Protein AF-A0AAW3KGY5-F1 (afdb_monomer_lite)

Radius of gyration: 41.29 Å; chains: 1; bounding box: 90×66×119 Å

Secondary structure (DSSP, 8-state):
-------------------SHHHHHHHHHHHHHHHHHHHHHHHHHHHHHHHHHHHHHHHHHHHHHHHHHHHHHHHHHHHTT--HHHHHHHHHT--TT---TTT----TT--HHHHHHHHHHHHHTT-HHHHHHHHHHHHHHHHHHHHHTS-S---

Structure (mmCIF, N/CA/C/O backbone):
data_AF-A0AAW3KGY5-F1
#
_entry.id   AF-A0AAW3KGY5-F1
#
loop_
_atom_site.group_PDB
_atom_site.id
_atom_site.type_symbol
_atom_site.label_atom_id
_atom_site.label_alt_id
_atom_site.label_comp_id
_atom_site.label_asym_id
_atom_site.label_entity_id
_atom_site.label_seq_id
_atom_site.pdbx_PDB_ins_code
_atom_site.Cartn_x
_atom_site.Cartn_y
_atom_site.Cartn_z
_atom_site.occupancy
_atom_site.B_iso_or_equiv
_atom_site.auth_seq_id
_atom_site.auth_comp_id
_atom_site.auth_asym_id
_atom_site.auth_atom_id
_atom_site.pdbx_PDB_model_num
ATOM 1 N N . MET A 1 1 ? 67.109 -27.493 -102.873 1.00 41.25 1 MET A N 1
ATOM 2 C CA . MET A 1 1 ? 68.198 -26.907 -102.058 1.00 41.25 1 MET A CA 1
ATOM 3 C C . MET A 1 1 ? 68.667 -25.597 -102.678 1.00 41.25 1 MET A C 1
ATOM 5 O O . MET A 1 1 ? 69.253 -25.666 -103.751 1.00 41.25 1 MET A O 1
ATOM 9 N N . LYS A 1 2 ? 68.416 -24.445 -102.028 1.00 34.50 2 LYS A N 1
ATOM 10 C CA . LYS A 1 2 ? 69.319 -23.273 -101.943 1.00 34.50 2 LYS A CA 1
ATOM 11 C C . LYS A 1 2 ? 68.629 -22.061 -101.280 1.00 34.50 2 LYS A C 1
ATOM 13 O O . LYS A 1 2 ? 67.671 -21.534 -101.822 1.00 34.50 2 LYS A O 1
ATOM 18 N N . LYS A 1 3 ? 69.279 -21.613 -100.197 1.00 40.84 3 LYS A N 1
ATOM 19 C CA . LYS A 1 3 ? 69.499 -20.232 -99.719 1.00 40.84 3 LYS A CA 1
ATOM 20 C C . LYS A 1 3 ? 68.434 -19.536 -98.845 1.00 40.84 3 LYS A C 1
ATOM 22 O O . LYS A 1 3 ? 67.359 -19.156 -99.281 1.00 40.84 3 LYS A O 1
ATOM 27 N N . LEU A 1 4 ? 68.882 -19.349 -97.6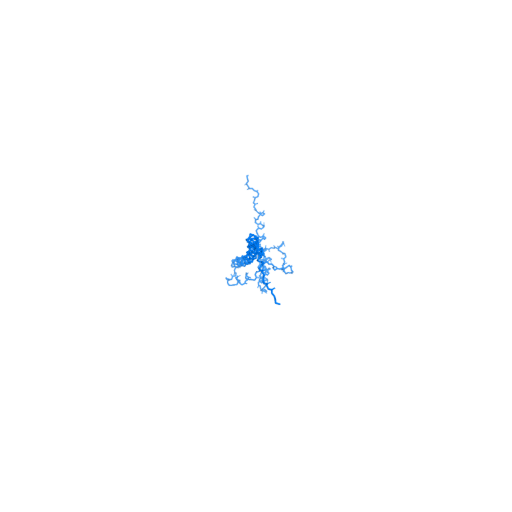00 1.00 48.81 4 LEU A N 1
ATOM 28 C CA . LEU A 1 4 ? 68.452 -18.454 -96.525 1.00 48.81 4 LEU A CA 1
ATOM 29 C C . LEU A 1 4 ? 68.388 -16.978 -96.953 1.00 48.81 4 LEU A C 1
ATOM 31 O O . LEU A 1 4 ? 69.266 -16.551 -97.701 1.00 48.81 4 LEU A O 1
ATOM 35 N N . ALA A 1 5 ? 67.491 -16.197 -96.338 1.00 48.81 5 ALA A N 1
ATOM 36 C CA . ALA A 1 5 ? 67.845 -14.916 -95.707 1.00 48.81 5 ALA A CA 1
ATOM 37 C C . ALA A 1 5 ? 66.707 -14.350 -94.826 1.00 48.81 5 ALA A C 1
ATOM 39 O O . ALA A 1 5 ? 65.573 -14.192 -95.262 1.00 48.81 5 ALA A O 1
ATOM 40 N N . PHE A 1 6 ? 67.095 -14.066 -93.582 1.00 46.97 6 PHE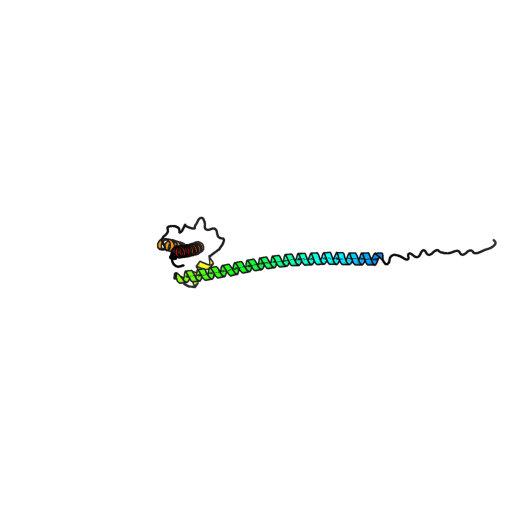 A N 1
ATOM 41 C CA . PHE A 1 6 ? 66.571 -13.146 -92.567 1.00 46.97 6 PHE A CA 1
ATOM 42 C C . PHE A 1 6 ? 65.543 -12.071 -92.967 1.00 46.97 6 PHE A C 1
ATOM 44 O O . PHE A 1 6 ? 65.792 -11.281 -93.871 1.00 46.97 6 PHE A O 1
ATOM 51 N N . ALA A 1 7 ? 64.530 -11.893 -92.108 1.00 48.62 7 ALA A N 1
ATOM 52 C CA . ALA A 1 7 ? 64.037 -10.568 -91.720 1.00 48.62 7 ALA A CA 1
ATOM 53 C C . ALA A 1 7 ? 63.394 -10.617 -90.318 1.00 48.62 7 ALA A C 1
ATOM 55 O O . ALA A 1 7 ? 62.295 -11.135 -90.133 1.00 48.62 7 ALA A O 1
ATOM 56 N N . CYS A 1 8 ? 64.109 -10.081 -89.325 1.00 42.22 8 CYS A N 1
ATOM 57 C CA . CYS A 1 8 ? 63.558 -9.659 -88.039 1.00 42.22 8 CYS A CA 1
ATOM 58 C C . CYS A 1 8 ? 62.599 -8.487 -88.258 1.00 42.22 8 CYS A C 1
ATOM 60 O O . CYS A 1 8 ? 63.009 -7.514 -88.886 1.00 42.22 8 CYS A O 1
ATOM 62 N N . LEU A 1 9 ? 61.401 -8.513 -87.665 1.00 47.97 9 LEU A N 1
ATOM 63 C CA . LEU A 1 9 ? 60.655 -7.289 -87.361 1.00 47.97 9 LEU A CA 1
ATOM 64 C C . LEU A 1 9 ? 59.628 -7.510 -86.237 1.00 47.97 9 LEU A C 1
ATOM 66 O O . LEU A 1 9 ? 58.548 -8.049 -86.434 1.00 47.97 9 LEU A O 1
ATOM 70 N N . LEU A 1 10 ? 60.058 -7.067 -85.052 1.00 44.09 10 LEU A N 1
ATOM 71 C CA . LEU A 1 10 ? 59.309 -6.373 -84.000 1.00 44.09 10 LEU A CA 1
ATOM 72 C C . LEU A 1 10 ? 58.023 -7.023 -83.465 1.00 44.09 10 LEU A C 1
ATOM 74 O O . LEU A 1 10 ? 56.913 -6.793 -83.934 1.00 44.09 10 LEU A O 1
ATOM 78 N N . ILE A 1 11 ? 58.198 -7.711 -82.335 1.00 46.78 11 ILE A N 1
ATOM 79 C CA . ILE A 1 11 ? 57.153 -7.948 -81.342 1.00 46.78 11 ILE A CA 1
ATOM 80 C C . ILE A 1 11 ? 56.761 -6.580 -80.766 1.00 46.78 11 ILE A C 1
ATOM 82 O O . ILE A 1 11 ? 57.502 -6.000 -79.971 1.00 46.78 11 ILE A O 1
ATOM 86 N N . ALA A 1 12 ? 55.604 -6.051 -81.157 1.00 48.94 12 ALA A N 1
ATOM 87 C CA . ALA A 1 12 ? 54.973 -4.968 -80.418 1.00 48.94 12 ALA A CA 1
ATOM 88 C C . ALA A 1 12 ? 54.442 -5.546 -79.098 1.00 48.94 12 ALA A C 1
ATOM 90 O O . ALA A 1 12 ? 53.323 -6.055 -79.030 1.00 48.94 12 ALA A O 1
ATOM 91 N N . LEU A 1 13 ? 55.262 -5.500 -78.042 1.00 44.03 13 LEU A N 1
ATOM 92 C CA . LEU A 1 13 ? 54.753 -5.585 -76.677 1.00 44.03 13 LEU A CA 1
ATOM 93 C C . LEU A 1 13 ? 53.887 -4.342 -76.444 1.00 44.03 13 LEU A C 1
ATOM 95 O O . LEU A 1 13 ? 54.386 -3.278 -76.083 1.00 44.03 13 LEU A O 1
ATOM 99 N N . ALA A 1 14 ? 52.581 -4.474 -76.663 1.00 45.91 14 ALA A N 1
ATOM 100 C CA . ALA A 1 14 ? 51.610 -3.560 -76.091 1.00 45.91 14 ALA A CA 1
ATOM 101 C C . ALA A 1 14 ? 51.652 -3.756 -74.571 1.00 45.91 14 ALA A C 1
ATOM 103 O O . ALA A 1 14 ? 51.048 -4.677 -74.026 1.00 45.91 14 ALA A O 1
ATOM 104 N N . ALA A 1 15 ? 52.446 -2.931 -73.893 1.00 49.44 15 ALA A N 1
ATOM 105 C CA . ALA A 1 15 ? 52.420 -2.823 -72.448 1.00 49.44 15 ALA A CA 1
ATOM 106 C C . ALA A 1 15 ? 51.058 -2.240 -72.032 1.00 49.44 15 ALA A C 1
ATOM 108 O O . ALA A 1 15 ? 50.749 -1.116 -72.435 1.00 49.44 15 ALA A O 1
ATOM 109 N N . PRO A 1 16 ? 50.240 -2.928 -71.216 1.00 47.59 16 PRO A N 1
ATOM 110 C CA . PRO A 1 16 ? 49.143 -2.268 -70.535 1.00 47.59 16 PRO A CA 1
ATOM 111 C C . PRO A 1 16 ? 49.737 -1.453 -69.380 1.00 47.59 16 PRO A C 1
ATOM 113 O O . PRO A 1 16 ? 49.781 -1.891 -68.233 1.00 47.59 16 PRO A O 1
ATOM 116 N N . VAL A 1 17 ? 50.237 -0.255 -69.677 1.00 56.72 17 VAL A N 1
ATOM 117 C CA . VAL A 1 17 ? 50.427 0.780 -68.657 1.00 56.72 17 VAL A CA 1
ATOM 118 C C . VAL A 1 17 ? 49.103 1.517 -68.554 1.00 56.72 17 VAL A C 1
ATOM 120 O O . VAL A 1 17 ? 48.856 2.376 -69.387 1.00 56.72 17 VAL A O 1
ATOM 123 N N . LEU A 1 18 ? 48.252 1.129 -67.594 1.00 53.16 18 LEU A N 1
ATOM 124 C CA . LEU A 1 18 ? 47.218 1.952 -66.928 1.00 53.16 18 LEU A CA 1
ATOM 125 C C . LEU A 1 18 ? 46.166 1.052 -66.255 1.00 53.16 18 LEU A C 1
ATOM 127 O O . LEU A 1 18 ? 45.097 0.888 -66.809 1.00 53.16 18 LEU A O 1
ATOM 131 N N . HIS A 1 19 ? 46.421 0.491 -65.064 1.00 50.12 19 HIS A N 1
ATOM 132 C CA . HIS A 1 19 ? 45.345 -0.010 -64.166 1.00 50.12 19 HIS A CA 1
ATOM 133 C C . HIS A 1 19 ? 45.663 0.147 -62.658 1.00 50.12 19 HIS A C 1
ATOM 135 O O . HIS A 1 19 ? 45.026 -0.472 -61.803 1.00 50.12 19 HIS A O 1
ATOM 141 N N . ALA A 1 20 ? 46.637 0.989 -62.291 1.00 48.84 20 ALA A N 1
ATOM 142 C CA . ALA A 1 20 ? 47.010 1.200 -60.885 1.00 48.84 20 ALA A CA 1
ATOM 143 C C . ALA A 1 20 ? 46.233 2.337 -60.183 1.00 48.84 20 ALA A C 1
ATOM 145 O O . ALA A 1 20 ? 46.225 2.392 -58.957 1.00 48.84 20 ALA A O 1
ATOM 146 N N . GLN A 1 21 ? 45.569 3.237 -60.921 1.00 50.06 21 GLN A N 1
ATOM 147 C CA . GLN A 1 21 ? 44.808 4.347 -60.322 1.00 50.06 21 GLN A CA 1
ATOM 148 C C . GLN A 1 21 ? 43.351 3.969 -59.989 1.00 50.06 21 GLN A C 1
ATOM 150 O O . GLN A 1 21 ? 42.891 4.278 -58.891 1.00 50.06 21 GLN A O 1
ATOM 155 N N . ASP A 1 22 ? 42.673 3.182 -60.834 1.00 49.47 22 ASP A N 1
ATOM 156 C CA . ASP A 1 22 ? 41.276 2.764 -60.593 1.00 49.47 22 ASP A CA 1
ATOM 157 C C . ASP A 1 22 ? 41.110 1.806 -59.403 1.00 49.47 22 ASP A C 1
ATOM 159 O O . ASP A 1 22 ? 40.059 1.745 -58.759 1.00 49.47 22 ASP A O 1
ATOM 163 N N . SER A 1 23 ? 42.146 1.023 -59.100 1.00 51.44 23 SER A N 1
ATOM 164 C CA . SER A 1 23 ? 42.136 0.051 -58.005 1.00 51.44 23 SER A CA 1
ATOM 165 C C . SER A 1 23 ? 42.282 0.722 -56.634 1.00 51.44 23 SER A C 1
ATOM 167 O O . SER A 1 23 ? 41.679 0.252 -55.668 1.00 51.44 23 SER A O 1
ATOM 169 N N . SER A 1 24 ? 42.998 1.850 -56.550 1.00 53.56 24 SER A N 1
ATOM 170 C CA . SER A 1 24 ? 43.130 2.642 -55.320 1.00 53.56 24 SER A CA 1
ATOM 171 C C . SER A 1 24 ? 41.825 3.362 -54.963 1.00 53.56 24 SER A C 1
ATOM 173 O O . SER A 1 24 ? 41.350 3.235 -53.835 1.00 53.56 24 SER A O 1
ATOM 175 N N . GLU A 1 25 ? 41.170 4.026 -55.922 1.00 54.59 25 GLU A N 1
ATOM 176 C CA . GLU A 1 25 ? 39.881 4.698 -55.688 1.00 54.59 25 GLU A CA 1
ATOM 177 C C . GLU A 1 25 ? 38.751 3.716 -55.356 1.00 54.59 25 GLU A C 1
ATOM 179 O O . GLU A 1 25 ? 37.987 3.956 -54.415 1.00 54.59 25 GLU A O 1
ATOM 184 N N . LYS A 1 26 ? 38.671 2.567 -56.047 1.00 56.97 26 LYS A N 1
ATOM 185 C CA . LYS A 1 26 ? 37.721 1.491 -55.702 1.00 56.97 26 LYS A CA 1
ATOM 186 C C . LYS A 1 26 ? 38.000 0.874 -54.329 1.00 56.97 26 LYS A C 1
ATOM 188 O O . LYS A 1 26 ? 37.064 0.589 -53.584 1.00 56.97 26 LYS A O 1
ATOM 193 N N . ALA A 1 27 ? 39.265 0.689 -53.948 1.00 58.78 27 ALA A N 1
ATOM 194 C CA . ALA A 1 27 ? 39.614 0.192 -52.616 1.00 58.78 27 ALA A CA 1
ATOM 195 C C . ALA A 1 27 ? 39.312 1.223 -51.512 1.00 58.78 27 ALA A C 1
ATOM 197 O O . ALA A 1 27 ? 38.857 0.851 -50.427 1.00 58.78 27 ALA A O 1
ATOM 198 N N . MET A 1 28 ? 39.521 2.515 -51.778 1.00 59.50 28 MET A N 1
ATOM 199 C CA . MET A 1 28 ? 39.271 3.602 -50.827 1.00 59.50 28 MET A CA 1
ATOM 200 C C . MET A 1 28 ? 37.765 3.829 -50.614 1.00 59.50 28 MET A C 1
ATOM 202 O O . 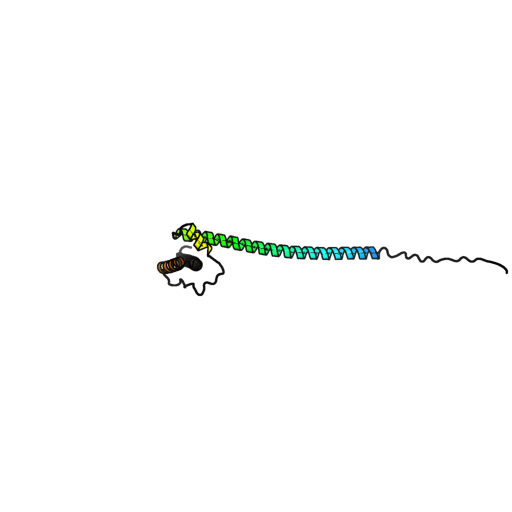MET A 1 28 ? 37.320 3.949 -49.471 1.00 59.50 28 MET A O 1
ATOM 206 N N . THR A 1 29 ? 36.968 3.775 -51.687 1.00 62.12 29 THR A N 1
ATOM 207 C CA . THR A 1 29 ? 35.493 3.784 -51.627 1.00 62.12 29 THR A CA 1
ATOM 208 C C . THR A 1 29 ? 34.922 2.516 -50.987 1.00 62.12 29 THR A C 1
ATOM 210 O O . THR A 1 29 ? 33.998 2.603 -50.184 1.00 62.12 29 THR A O 1
ATOM 213 N N . SER A 1 30 ? 35.496 1.336 -51.236 1.00 64.69 30 SER A N 1
ATOM 214 C CA . SER A 1 30 ? 35.057 0.103 -50.566 1.00 64.69 30 SER A CA 1
ATOM 215 C C . SER A 1 30 ? 35.353 0.121 -49.060 1.00 64.69 30 SER A C 1
ATOM 217 O O . SER A 1 30 ? 34.522 -0.328 -48.270 1.00 64.69 30 SER A O 1
ATOM 219 N N . ARG A 1 31 ? 36.507 0.661 -48.636 1.00 66.81 31 ARG A N 1
ATOM 220 C CA . ARG A 1 31 ? 36.842 0.843 -47.210 1.00 66.81 31 ARG A CA 1
ATOM 221 C C . ARG A 1 31 ? 35.948 1.885 -46.542 1.00 66.81 31 ARG A C 1
ATOM 223 O O . ARG A 1 31 ? 35.529 1.678 -45.404 1.00 66.81 31 ARG A O 1
ATOM 230 N N . SER A 1 32 ? 35.627 2.986 -47.225 1.00 73.19 32 SER A N 1
ATOM 231 C CA . SER A 1 32 ? 34.716 4.000 -46.680 1.00 73.19 32 SER A CA 1
ATOM 232 C C . SER A 1 32 ? 33.297 3.447 -46.521 1.00 73.19 32 SER A C 1
ATOM 234 O O . SER A 1 32 ? 32.707 3.610 -45.456 1.00 73.19 32 SER A O 1
ATOM 236 N N . GLN A 1 33 ? 32.793 2.693 -47.503 1.00 75.38 33 GLN A N 1
ATOM 237 C CA . GLN A 1 33 ? 31.493 2.019 -47.419 1.00 75.38 33 GLN A CA 1
ATOM 238 C C . GLN A 1 33 ? 31.447 0.981 -46.287 1.00 75.38 33 GLN A C 1
ATOM 240 O O . GLN A 1 33 ? 30.483 0.950 -45.522 1.00 75.38 33 GLN A O 1
ATOM 245 N N . GLN A 1 34 ? 32.505 0.183 -46.105 1.00 78.25 34 GLN A N 1
ATOM 246 C CA . GLN A 1 34 ? 32.610 -0.753 -44.977 1.00 78.25 34 GLN A CA 1
ATOM 247 C C . GLN A 1 34 ? 32.627 -0.033 -43.619 1.00 78.25 34 GLN A C 1
ATOM 249 O O . GLN A 1 34 ? 31.936 -0.459 -42.692 1.00 78.25 34 GLN A O 1
ATOM 254 N N . ASN A 1 35 ? 33.362 1.076 -43.497 1.00 82.12 35 ASN A N 1
ATOM 255 C CA . ASN A 1 35 ? 33.402 1.877 -42.270 1.00 82.12 35 ASN A CA 1
ATOM 256 C C . ASN A 1 35 ? 32.044 2.517 -41.950 1.00 82.12 35 ASN A C 1
ATOM 258 O O . ASN A 1 35 ? 31.624 2.511 -40.792 1.00 82.12 35 ASN A O 1
ATOM 262 N N . ILE A 1 36 ? 31.332 3.022 -42.963 1.00 81.62 36 ILE A N 1
ATOM 263 C CA . ILE A 1 36 ? 29.971 3.558 -42.813 1.00 81.62 36 ILE A CA 1
ATOM 264 C C . ILE A 1 36 ? 29.029 2.454 -42.320 1.00 81.62 36 ILE A C 1
ATOM 266 O O . ILE A 1 36 ? 28.334 2.643 -41.322 1.00 81.62 36 ILE A O 1
ATOM 270 N N . GLN A 1 37 ? 29.066 1.272 -42.939 1.00 80.94 37 GLN A N 1
ATOM 271 C CA . GLN A 1 37 ? 28.226 0.140 -42.542 1.00 80.94 37 GLN A CA 1
ATOM 272 C C . GLN A 1 37 ? 28.510 -0.314 -41.099 1.00 80.94 37 GLN A C 1
ATOM 274 O O . GLN A 1 37 ? 27.587 -0.581 -40.326 1.00 80.94 37 GLN A O 1
ATOM 279 N N . GLN A 1 38 ? 29.785 -0.373 -40.702 1.00 85.44 38 GLN A N 1
ATOM 280 C CA . GLN A 1 38 ? 30.171 -0.711 -39.332 1.00 85.44 38 GLN A CA 1
ATOM 281 C C . GLN A 1 38 ? 29.733 0.352 -38.321 1.00 85.44 38 GLN A C 1
ATOM 283 O O . GLN A 1 38 ? 29.250 -0.003 -37.247 1.00 85.44 38 GLN A O 1
ATOM 288 N N . ASN A 1 39 ? 29.868 1.640 -38.647 1.00 85.94 39 ASN A N 1
ATOM 289 C CA . ASN A 1 39 ? 29.416 2.727 -37.779 1.00 85.94 39 ASN A CA 1
ATOM 290 C C . ASN A 1 39 ? 27.896 2.686 -37.579 1.00 85.94 39 ASN A C 1
ATOM 292 O O . ASN A 1 39 ? 27.439 2.783 -36.443 1.00 85.94 39 ASN A O 1
ATOM 296 N N . LEU A 1 40 ? 27.123 2.436 -38.641 1.00 84.12 40 LEU A N 1
ATOM 297 C CA . LEU A 1 40 ? 25.671 2.252 -38.552 1.00 84.12 40 LEU A CA 1
ATOM 298 C C . LEU A 1 40 ? 25.298 1.041 -37.684 1.00 84.12 40 LEU A C 1
ATOM 300 O O . LEU A 1 40 ? 24.368 1.111 -36.881 1.00 84.12 40 LEU A O 1
ATOM 304 N N . ASN A 1 41 ? 26.038 -0.066 -37.790 1.00 83.81 41 ASN A N 1
ATOM 305 C CA . ASN A 1 41 ? 25.838 -1.233 -36.926 1.00 83.81 41 ASN A CA 1
ATOM 306 C C . ASN A 1 41 ? 26.128 -0.920 -35.453 1.00 83.81 41 ASN A C 1
ATOM 308 O O . ASN A 1 41 ? 25.312 -1.257 -34.594 1.00 83.81 41 ASN A O 1
ATOM 312 N N . ARG A 1 42 ? 27.239 -0.232 -35.155 1.00 83.81 42 ARG A N 1
ATOM 313 C CA . ARG A 1 42 ? 27.573 0.192 -33.785 1.00 83.81 42 ARG A CA 1
ATOM 314 C C . ARG A 1 42 ? 26.530 1.154 -33.227 1.00 83.81 42 ARG A C 1
ATOM 316 O O . ARG A 1 42 ? 26.120 0.982 -32.084 1.00 83.81 42 ARG A O 1
ATOM 323 N N . GLN A 1 43 ? 26.062 2.108 -34.029 1.00 82.19 43 GLN A N 1
ATOM 324 C CA . GLN A 1 43 ? 25.033 3.062 -33.623 1.00 82.19 43 GLN A CA 1
ATOM 325 C C . GLN A 1 43 ? 23.720 2.348 -33.288 1.00 82.19 43 GLN A C 1
ATOM 327 O O . GLN A 1 43 ? 23.171 2.560 -32.211 1.00 82.19 43 GLN A O 1
ATOM 332 N N . ARG A 1 44 ? 23.268 1.416 -34.140 1.00 80.62 44 ARG A N 1
ATOM 333 C CA . ARG A 1 44 ? 22.089 0.584 -33.848 1.00 80.62 44 ARG A CA 1
ATOM 334 C C . ARG A 1 44 ? 22.255 -0.198 -32.549 1.00 80.62 44 ARG A C 1
ATOM 336 O O . ARG A 1 44 ? 21.365 -0.179 -31.705 1.00 80.62 44 ARG A O 1
ATOM 343 N N . GLN A 1 45 ? 23.399 -0.850 -32.356 1.00 79.69 45 GLN A N 1
ATOM 344 C CA . GLN A 1 45 ? 23.663 -1.637 -31.153 1.00 79.69 45 GLN A CA 1
ATOM 345 C C . GLN A 1 45 ? 23.727 -0.767 -29.887 1.00 79.69 45 GLN A C 1
ATOM 347 O O . GLN A 1 45 ? 23.219 -1.163 -28.840 1.00 79.69 45 GLN A O 1
ATOM 352 N N . GLN A 1 46 ? 24.286 0.442 -29.978 1.00 79.00 46 GLN A N 1
ATOM 353 C CA . GLN A 1 46 ? 24.276 1.421 -28.891 1.00 79.00 46 GLN A CA 1
ATOM 354 C C . GLN A 1 46 ? 22.852 1.852 -28.530 1.00 79.00 46 GLN A C 1
ATOM 356 O O . GLN A 1 46 ? 22.533 1.872 -27.342 1.00 79.00 46 GLN A O 1
ATOM 361 N N . THR A 1 47 ? 21.997 2.121 -29.522 1.00 74.31 47 THR A N 1
ATOM 362 C CA . THR A 1 47 ? 20.586 2.471 -29.303 1.00 74.31 47 THR A CA 1
ATOM 363 C C . THR A 1 47 ? 19.813 1.334 -28.631 1.00 74.31 47 THR A C 1
ATOM 365 O O . THR A 1 47 ? 19.116 1.565 -27.645 1.00 74.31 47 THR A O 1
ATOM 368 N N . TYR A 1 48 ? 19.973 0.089 -29.088 1.00 74.94 48 TYR A N 1
ATOM 369 C CA . TYR A 1 48 ? 19.346 -1.065 -28.428 1.00 74.94 48 TYR A CA 1
ATOM 370 C C . TYR A 1 48 ? 19.821 -1.223 -26.978 1.00 74.94 48 TYR A C 1
ATOM 372 O O . TYR A 1 48 ? 19.013 -1.404 -26.067 1.00 74.94 48 TYR A O 1
ATOM 380 N N . ASN A 1 49 ? 21.126 -1.081 -26.740 1.00 77.69 49 ASN A N 1
ATOM 381 C CA . ASN A 1 49 ? 21.697 -1.168 -25.398 1.00 77.69 49 ASN A CA 1
ATOM 382 C C . ASN A 1 49 ? 21.262 -0.007 -24.489 1.00 77.69 49 ASN A C 1
ATOM 384 O O . ASN A 1 49 ? 21.196 -0.181 -23.271 1.00 77.69 49 ASN A O 1
ATOM 388 N N . SER A 1 50 ? 21.012 1.190 -25.028 1.00 69.00 50 SER A N 1
ATOM 389 C CA . SER A 1 50 ? 20.494 2.315 -24.242 1.00 69.00 50 SER A CA 1
ATOM 390 C C . SER A 1 50 ? 19.021 2.133 -23.895 1.00 69.00 50 SER A C 1
ATOM 392 O O . SER A 1 50 ? 18.659 2.390 -22.752 1.00 69.00 50 SER A O 1
ATOM 394 N N . LEU A 1 51 ? 18.204 1.628 -24.827 1.00 74.88 51 LEU A N 1
ATOM 395 C CA . LEU A 1 51 ? 16.796 1.307 -24.567 1.00 74.88 51 LEU A CA 1
ATOM 396 C C . LEU A 1 51 ? 16.678 0.223 -23.491 1.00 74.88 51 LEU A C 1
ATOM 398 O O . LEU A 1 51 ? 16.057 0.450 -22.461 1.00 74.88 51 LEU A O 1
ATOM 402 N N . SER A 1 52 ? 17.404 -0.889 -23.647 1.00 75.75 52 SER A N 1
ATOM 403 C CA . SER A 1 52 ? 17.396 -1.983 -22.667 1.00 75.75 52 SER A CA 1
ATOM 404 C C . SER A 1 52 ? 17.876 -1.549 -21.273 1.00 75.75 52 SER A C 1
ATOM 406 O O . SER A 1 52 ? 17.328 -1.979 -20.255 1.00 75.75 52 SER A O 1
ATOM 408 N N . ARG A 1 53 ? 18.887 -0.668 -21.198 1.00 79.75 53 ARG A N 1
ATOM 409 C CA . ARG A 1 53 ? 19.316 -0.073 -19.921 1.00 79.75 53 ARG A CA 1
ATOM 410 C C . ARG A 1 53 ? 18.261 0.866 -19.340 1.00 79.75 53 ARG A C 1
ATOM 412 O O . ARG A 1 53 ? 18.061 0.834 -18.129 1.00 79.75 53 ARG A O 1
ATOM 419 N N . GLY A 1 54 ? 17.594 1.659 -20.177 1.00 75.75 54 GLY A N 1
ATOM 420 C CA . GLY A 1 54 ? 16.474 2.511 -19.781 1.00 75.75 54 GLY A CA 1
ATOM 421 C C . GLY A 1 54 ? 15.336 1.699 -19.167 1.00 75.75 54 GLY A C 1
ATOM 422 O O . GLY A 1 54 ? 14.954 1.961 -18.030 1.00 75.75 54 GLY A O 1
ATOM 423 N N . ASP A 1 55 ? 14.888 0.647 -19.851 1.00 81.25 55 ASP A N 1
ATOM 424 C CA . ASP A 1 55 ? 13.815 -0.239 -19.384 1.00 81.25 55 ASP A CA 1
ATOM 425 C C . ASP A 1 55 ? 14.168 -0.910 -18.051 1.00 81.25 55 ASP A C 1
ATOM 427 O O . ASP A 1 55 ? 13.353 -0.977 -17.127 1.00 81.25 55 ASP A O 1
ATOM 431 N N . ARG A 1 56 ? 15.423 -1.361 -17.911 1.00 79.69 56 ARG A N 1
ATOM 432 C CA . ARG A 1 56 ? 15.928 -1.913 -16.648 1.00 79.69 56 ARG A CA 1
ATOM 433 C C . ARG A 1 56 ? 15.926 -0.872 -15.530 1.00 79.69 56 ARG A C 1
ATOM 435 O O . ARG A 1 56 ? 15.569 -1.193 -14.402 1.00 79.69 56 ARG A O 1
ATOM 442 N N . GLN A 1 57 ? 16.338 0.359 -15.810 1.00 82.00 57 GLN A N 1
ATOM 443 C CA . GLN A 1 57 ? 16.352 1.404 -14.791 1.00 82.00 57 GLN A CA 1
ATOM 444 C C . GLN A 1 57 ? 14.930 1.774 -14.355 1.00 82.00 57 GLN A C 1
ATOM 446 O O . GLN A 1 57 ? 14.686 1.961 -13.165 1.00 82.00 57 GLN A O 1
ATOM 451 N N . VAL A 1 58 ? 13.985 1.834 -15.296 1.00 85.06 58 VAL A N 1
ATOM 452 C CA . VAL A 1 58 ? 12.567 2.087 -15.011 1.00 85.06 58 VAL A CA 1
ATOM 453 C C . VAL A 1 58 ? 11.988 0.990 -14.121 1.00 85.06 58 VAL A C 1
ATOM 455 O O . VAL A 1 58 ? 11.349 1.304 -13.117 1.00 85.06 58 VAL A O 1
ATOM 458 N N . SER A 1 59 ? 12.255 -0.284 -14.421 1.00 78.81 59 SER A N 1
ATOM 459 C CA . SER A 1 59 ? 11.753 -1.393 -13.602 1.00 78.81 59 SER A CA 1
ATOM 460 C C . SER A 1 59 ? 12.357 -1.407 -12.195 1.00 78.81 59 SER A C 1
ATOM 462 O O . SER A 1 59 ? 11.624 -1.572 -11.219 1.00 78.81 59 SER A O 1
ATOM 464 N N . ILE A 1 60 ? 13.661 -1.139 -12.057 1.00 86.38 60 ILE A N 1
ATOM 465 C CA . ILE A 1 60 ? 14.311 -0.983 -10.745 1.00 86.38 60 ILE A CA 1
ATOM 466 C C . ILE A 1 60 ? 13.660 0.159 -9.959 1.00 86.38 60 ILE A C 1
ATOM 468 O O . ILE A 1 60 ? 13.298 -0.021 -8.796 1.00 86.38 60 ILE A O 1
ATOM 472 N N . ASN A 1 61 ? 13.468 1.319 -10.590 1.00 86.75 61 ASN A N 1
ATOM 473 C CA . ASN A 1 61 ? 12.848 2.473 -9.944 1.00 86.75 61 ASN A CA 1
ATOM 474 C C . ASN A 1 61 ? 11.413 2.164 -9.490 1.00 86.75 61 ASN A C 1
ATOM 476 O O . ASN A 1 61 ? 11.026 2.565 -8.393 1.00 86.75 61 ASN A O 1
ATOM 480 N N . ALA A 1 62 ? 10.642 1.421 -10.289 1.00 83.81 62 ALA A N 1
ATOM 481 C CA . ALA A 1 62 ? 9.293 0.997 -9.925 1.00 83.81 62 ALA A CA 1
ATOM 482 C C . ALA A 1 62 ? 9.292 0.115 -8.664 1.00 83.81 62 ALA A C 1
ATOM 484 O O . ALA A 1 62 ? 8.518 0.368 -7.741 1.00 83.81 62 ALA A O 1
ATOM 485 N N . VAL A 1 63 ? 10.205 -0.859 -8.572 1.00 87.00 63 VAL A N 1
ATOM 486 C CA . VAL A 1 63 ? 10.345 -1.722 -7.383 1.00 87.00 63 VAL A CA 1
ATOM 487 C C . VAL A 1 63 ? 10.786 -0.921 -6.157 1.00 87.00 63 VAL A C 1
ATOM 489 O O . VAL A 1 63 ? 10.230 -1.093 -5.073 1.00 87.00 63 VAL A O 1
ATOM 492 N N . VAL A 1 64 ? 11.752 -0.013 -6.314 1.00 91.12 64 VAL A N 1
ATOM 493 C CA . VAL A 1 64 ? 12.211 0.859 -5.221 1.00 91.12 64 VAL A CA 1
ATOM 494 C C . VAL A 1 64 ? 11.068 1.734 -4.706 1.00 91.12 64 VAL A C 1
ATOM 496 O O . VAL A 1 64 ? 10.881 1.852 -3.496 1.00 91.12 64 VAL A O 1
ATOM 499 N N . ASN A 1 65 ? 10.282 2.325 -5.605 1.00 89.81 65 ASN A N 1
ATOM 500 C CA . ASN A 1 65 ? 9.139 3.153 -5.228 1.00 89.81 65 ASN A CA 1
ATOM 501 C C . ASN A 1 65 ? 8.035 2.331 -4.552 1.00 89.81 65 ASN A C 1
ATOM 503 O O . ASN A 1 65 ? 7.468 2.787 -3.560 1.00 89.81 65 ASN A O 1
ATOM 507 N N . LEU A 1 66 ? 7.777 1.108 -5.023 1.00 90.44 66 LEU A N 1
ATOM 508 C CA . LEU A 1 66 ? 6.850 0.187 -4.367 1.00 90.44 66 LEU A CA 1
ATOM 509 C C . LEU A 1 66 ? 7.298 -0.137 -2.938 1.00 90.44 66 LEU A C 1
ATOM 511 O O . LEU A 1 66 ? 6.488 -0.070 -2.019 1.00 90.44 66 LEU A O 1
ATOM 515 N N . ASN A 1 67 ? 8.580 -0.437 -2.731 1.00 92.56 67 ASN A N 1
ATOM 516 C CA . ASN A 1 67 ? 9.098 -0.723 -1.393 1.00 92.56 67 ASN A CA 1
ATOM 517 C C . ASN A 1 67 ? 8.946 0.481 -0.459 1.00 92.56 67 ASN A C 1
ATOM 519 O O . ASN A 1 67 ? 8.436 0.322 0.643 1.00 92.56 67 ASN A O 1
ATOM 523 N N . LYS A 1 68 ? 9.259 1.695 -0.930 1.00 92.56 68 LYS A N 1
ATOM 524 C CA . LYS A 1 68 ? 9.038 2.924 -0.147 1.00 92.56 68 LYS A CA 1
ATOM 525 C C . LYS A 1 68 ? 7.572 3.117 0.245 1.00 92.56 68 LYS A C 1
ATOM 527 O O . LYS A 1 68 ? 7.290 3.522 1.369 1.00 92.56 68 LYS A O 1
ATOM 532 N N . LEU A 1 69 ? 6.638 2.839 -0.668 1.00 91.94 69 LEU A N 1
ATOM 533 C CA . LEU A 1 69 ? 5.203 2.911 -0.374 1.00 91.94 69 LEU A CA 1
ATOM 534 C C . LEU A 1 69 ? 4.804 1.898 0.701 1.00 91.94 69 LEU A C 1
ATOM 536 O O . LEU A 1 69 ? 4.089 2.250 1.636 1.00 91.94 69 LEU A O 1
ATOM 540 N N . ARG A 1 70 ? 5.301 0.663 0.602 1.00 96.12 70 ARG A N 1
ATOM 541 C CA . ARG A 1 70 ? 5.046 -0.387 1.595 1.00 96.12 70 ARG A CA 1
ATOM 542 C C . ARG A 1 70 ? 5.647 -0.053 2.957 1.00 96.12 70 ARG A C 1
ATOM 544 O O . ARG A 1 70 ? 4.997 -0.285 3.969 1.00 96.12 70 ARG A O 1
ATOM 551 N N . ASP A 1 71 ? 6.829 0.553 2.996 1.00 96.56 71 ASP A N 1
ATOM 552 C CA . ASP A 1 71 ? 7.432 1.020 4.246 1.00 96.56 71 ASP A CA 1
ATOM 553 C C . ASP A 1 71 ? 6.558 2.094 4.908 1.00 96.56 71 ASP A C 1
ATOM 555 O O . ASP A 1 71 ? 6.268 2.012 6.101 1.00 96.56 71 ASP A O 1
ATOM 559 N N . LYS A 1 72 ? 6.045 3.054 4.125 1.00 95.31 72 LYS A N 1
ATOM 560 C CA . LYS A 1 72 ? 5.133 4.091 4.634 1.00 95.31 72 LYS A CA 1
ATOM 561 C C . LYS A 1 72 ? 3.782 3.544 5.084 1.00 95.31 72 LYS A C 1
ATOM 563 O O . LYS A 1 72 ? 3.263 3.983 6.108 1.00 95.31 72 LYS A O 1
ATOM 568 N N . LEU A 1 73 ? 3.237 2.557 4.380 1.00 95.94 73 LEU A N 1
ATOM 569 C CA . LEU A 1 73 ? 2.047 1.837 4.833 1.00 95.94 73 LEU A CA 1
ATOM 570 C C . LEU A 1 73 ? 2.313 1.086 6.138 1.00 95.94 73 LEU A C 1
ATOM 572 O O . LEU A 1 73 ? 1.497 1.143 7.051 1.00 95.94 73 LEU A O 1
ATOM 576 N N . ALA A 1 74 ? 3.465 0.429 6.274 1.00 97.75 74 ALA A N 1
ATOM 577 C CA . ALA A 1 74 ? 3.825 -0.263 7.505 1.00 97.75 74 ALA A CA 1
ATOM 578 C C . ALA A 1 74 ? 4.008 0.707 8.686 1.00 97.75 74 ALA A C 1
ATOM 580 O O . ALA A 1 74 ? 3.653 0.367 9.814 1.00 97.75 74 ALA A O 1
ATOM 581 N N . GLU A 1 75 ? 4.544 1.910 8.462 1.00 97.12 75 GLU A N 1
ATOM 582 C CA . GLU A 1 75 ? 4.563 2.979 9.471 1.00 97.12 75 GLU A CA 1
ATOM 583 C C . GLU A 1 75 ? 3.132 3.372 9.876 1.00 97.12 75 GLU A C 1
ATOM 585 O O . GLU A 1 75 ? 2.815 3.380 11.064 1.00 97.12 75 GLU A O 1
ATOM 590 N N . ALA A 1 76 ? 2.242 3.615 8.907 1.00 95.50 76 ALA A N 1
ATOM 591 C CA . ALA A 1 76 ? 0.848 3.979 9.173 1.00 95.50 76 ALA A CA 1
ATOM 592 C C . ALA A 1 76 ? 0.069 2.875 9.911 1.00 95.50 76 ALA A C 1
ATOM 594 O O . ALA A 1 76 ? -0.725 3.148 10.803 1.00 95.50 76 ALA A O 1
ATOM 595 N N . TRP A 1 77 ? 0.312 1.607 9.597 1.00 97.31 77 TRP A N 1
ATOM 596 C CA . TRP A 1 77 ? -0.303 0.500 10.326 1.00 97.31 77 TRP A CA 1
ATOM 597 C C . TRP A 1 77 ? 0.193 0.393 11.768 1.00 97.31 77 TRP A C 1
ATOM 599 O O . TRP A 1 77 ? -0.589 0.074 12.664 1.00 97.31 77 TRP A O 1
ATOM 609 N N . GLN A 1 78 ? 1.471 0.688 12.014 1.00 97.12 78 GLN A N 1
ATOM 610 C CA . GLN A 1 78 ? 2.014 0.724 13.373 1.00 97.12 78 GLN A CA 1
ATOM 611 C C . GLN A 1 78 ? 1.393 1.845 14.207 1.00 97.12 78 GLN A C 1
ATOM 613 O O . GLN A 1 78 ? 1.075 1.614 15.373 1.00 97.12 78 GLN A O 1
ATOM 618 N N . THR A 1 79 ? 1.155 3.028 13.629 1.00 94.12 79 THR A N 1
ATOM 619 C CA . THR A 1 79 ? 0.470 4.115 14.354 1.00 94.12 79 THR A CA 1
ATOM 620 C C . THR A 1 79 ? -0.980 3.768 14.693 1.00 94.12 79 THR A C 1
ATOM 622 O O . THR A 1 79 ? -1.504 4.255 15.691 1.00 94.12 79 THR A O 1
ATOM 625 N N . LEU A 1 80 ? -1.604 2.871 13.923 1.00 90.75 80 LEU A N 1
ATOM 626 C CA . LEU A 1 80 ? -2.926 2.299 14.203 1.00 90.75 80 LEU A CA 1
ATOM 627 C C . LEU A 1 80 ? -2.898 1.109 15.183 1.00 90.75 80 LEU A C 1
ATOM 629 O O . LEU A 1 80 ? -3.939 0.513 15.451 1.00 90.75 80 LEU A O 1
ATOM 633 N N . GLY A 1 81 ? -1.730 0.762 15.734 1.00 94.12 81 GLY A N 1
ATOM 634 C CA . GLY A 1 81 ? -1.586 -0.233 16.800 1.00 94.12 81 GLY A CA 1
ATOM 635 C C . GLY A 1 81 ? -1.222 -1.647 16.343 1.00 94.12 81 GLY A C 1
ATOM 636 O O . GLY A 1 81 ? -1.169 -2.554 17.174 1.00 94.12 81 GLY A O 1
ATOM 637 N N . LEU A 1 82 ? -0.938 -1.873 15.054 1.00 95.88 82 LEU A N 1
ATOM 638 C CA . LEU A 1 82 ? -0.370 -3.152 14.618 1.00 95.88 82 LEU A CA 1
ATOM 639 C C . LEU A 1 82 ? 1.075 -3.293 15.103 1.00 95.88 82 LEU A C 1
ATOM 641 O O . LEU A 1 82 ? 1.857 -2.344 15.094 1.00 95.88 82 LEU A O 1
ATOM 645 N N . SER A 1 83 ? 1.464 -4.517 15.467 1.00 97.56 83 SER A N 1
ATOM 646 C CA . SER A 1 83 ? 2.870 -4.813 15.742 1.00 97.56 83 SER A CA 1
ATOM 647 C C . SER A 1 83 ? 3.724 -4.585 14.484 1.00 97.56 83 SER A C 1
ATOM 649 O O . SER A 1 83 ? 3.218 -4.748 13.368 1.00 97.56 83 SER A O 1
ATOM 651 N N . PRO A 1 84 ? 5.032 -4.290 14.615 1.00 97.25 84 PRO A N 1
ATOM 652 C CA . PRO A 1 84 ? 5.896 -4.052 13.455 1.00 97.25 84 PRO A CA 1
ATOM 653 C C . PRO A 1 84 ? 5.866 -5.190 12.422 1.00 97.25 84 PRO A C 1
ATOM 655 O O . PRO A 1 84 ? 5.884 -4.952 11.215 1.00 97.25 84 PRO A O 1
ATOM 658 N N . GLN A 1 85 ? 5.779 -6.441 12.883 1.00 97.00 85 GLN A N 1
ATOM 659 C CA . GLN A 1 85 ? 5.689 -7.608 12.006 1.00 97.00 85 GLN A CA 1
ATOM 660 C C . GLN A 1 85 ? 4.334 -7.693 11.291 1.00 97.00 85 GLN A C 1
ATOM 662 O O . GLN A 1 85 ? 4.290 -7.956 10.086 1.00 97.00 85 GLN A O 1
ATOM 667 N N . ALA A 1 86 ? 3.232 -7.456 12.006 1.00 96.00 86 ALA A N 1
ATOM 668 C CA . ALA A 1 86 ? 1.900 -7.478 11.414 1.00 96.00 86 ALA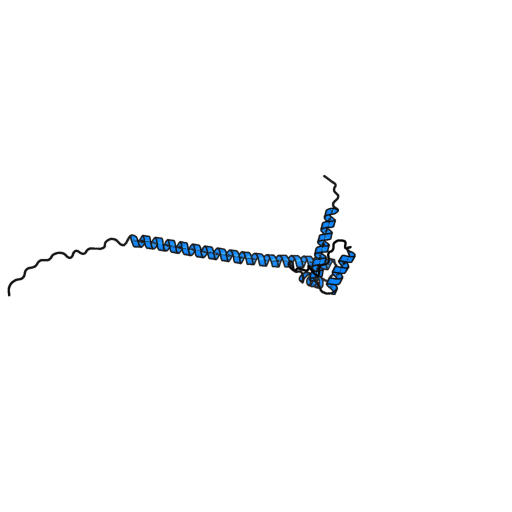 A CA 1
ATOM 669 C C . ALA A 1 86 ? 1.730 -6.338 10.400 1.00 96.00 86 ALA A C 1
ATOM 671 O O . ALA A 1 86 ? 1.280 -6.578 9.286 1.00 96.00 86 ALA A O 1
ATOM 672 N N . ALA A 1 87 ? 2.193 -5.133 10.729 1.00 97.50 87 ALA A N 1
ATOM 673 C CA . ALA A 1 87 ? 2.155 -3.976 9.843 1.00 97.50 87 ALA A CA 1
ATOM 674 C C . ALA A 1 87 ? 2.901 -4.212 8.520 1.00 97.50 87 ALA A C 1
ATOM 676 O O . ALA A 1 87 ? 2.363 -3.931 7.453 1.00 97.50 87 ALA A O 1
ATOM 677 N N . ARG A 1 88 ? 4.107 -4.799 8.572 1.00 97.31 88 ARG A N 1
ATOM 678 C CA . ARG A 1 88 ? 4.851 -5.207 7.364 1.00 97.31 88 ARG A CA 1
ATOM 679 C C . ARG A 1 88 ? 4.118 -6.273 6.556 1.00 97.31 88 ARG A C 1
ATOM 681 O O . ARG A 1 88 ? 4.188 -6.259 5.333 1.00 97.31 88 ARG A O 1
ATOM 688 N N . THR A 1 89 ? 3.436 -7.196 7.234 1.00 97.38 89 THR A N 1
ATOM 689 C CA . THR A 1 89 ? 2.658 -8.255 6.577 1.00 97.38 89 THR A CA 1
ATOM 690 C C . THR A 1 89 ? 1.479 -7.668 5.810 1.00 97.38 89 THR A C 1
ATOM 692 O O . THR A 1 89 ? 1.282 -8.026 4.652 1.00 97.38 89 THR A O 1
ATOM 695 N N . VAL A 1 90 ? 0.733 -6.749 6.432 1.00 97.06 90 VAL A N 1
ATOM 696 C CA . VAL A 1 90 ? -0.398 -6.072 5.788 1.00 97.06 90 VAL A CA 1
ATOM 697 C C . VAL A 1 90 ? 0.110 -5.229 4.620 1.00 97.06 90 VAL A C 1
ATOM 699 O O . VAL A 1 90 ? -0.236 -5.529 3.486 1.00 97.06 90 VAL A O 1
ATOM 702 N N . ALA A 1 91 ? 1.043 -4.304 4.870 1.00 96.88 91 ALA A N 1
ATOM 703 C CA . ALA A 1 91 ? 1.591 -3.414 3.845 1.00 96.88 91 ALA A CA 1
ATOM 704 C C . ALA A 1 91 ? 2.265 -4.152 2.676 1.00 96.88 91 ALA A C 1
ATOM 706 O O . ALA A 1 91 ? 2.288 -3.668 1.545 1.00 96.88 91 ALA A O 1
ATOM 707 N N . GLY A 1 92 ? 2.835 -5.334 2.925 1.00 95.69 92 GLY A N 1
ATOM 708 C CA . GLY A 1 92 ? 3.432 -6.175 1.890 1.00 95.69 92 GLY A CA 1
ATOM 709 C C . GLY A 1 92 ? 2.431 -6.650 0.832 1.00 95.69 92 GLY A C 1
ATOM 710 O O . GLY A 1 92 ? 2.839 -6.939 -0.296 1.00 95.69 92 GLY A O 1
ATOM 711 N N . ALA A 1 93 ? 1.138 -6.698 1.166 1.00 93.88 93 ALA A N 1
ATOM 712 C CA . ALA A 1 93 ? 0.078 -7.094 0.247 1.00 93.88 93 ALA A CA 1
ATOM 713 C C . ALA A 1 93 ? -0.262 -6.010 -0.787 1.00 93.88 93 ALA A C 1
ATOM 715 O O . ALA A 1 93 ? -0.809 -6.351 -1.836 1.00 93.88 93 ALA A O 1
ATOM 716 N N . TYR A 1 94 ? 0.089 -4.743 -0.536 1.00 92.50 94 TYR A N 1
ATOM 717 C CA . TYR A 1 94 ? -0.206 -3.628 -1.433 1.00 92.50 94 TYR A CA 1
ATOM 718 C C . TYR A 1 94 ? 0.312 -3.847 -2.862 1.00 92.50 94 TYR A C 1
ATOM 720 O O . TYR A 1 94 ? 1.479 -4.210 -3.079 1.00 92.50 94 TYR A O 1
ATOM 728 N N . GLN A 1 95 ? -0.555 -3.567 -3.838 1.00 87.62 95 GLN A N 1
ATOM 729 C CA . GLN A 1 95 ? -0.282 -3.622 -5.274 1.00 87.62 95 GLN A CA 1
ATOM 730 C C . GLN A 1 95 ? -0.894 -2.387 -5.968 1.00 87.62 95 GLN A C 1
ATOM 732 O O . GLN A 1 95 ? -2.115 -2.247 -5.940 1.00 87.62 95 GLN A O 1
ATOM 737 N N . PRO A 1 96 ? -0.087 -1.509 -6.602 1.00 79.62 96 PRO A N 1
ATOM 738 C CA . PRO A 1 96 ? -0.564 -0.247 -7.184 1.00 79.62 96 PRO A CA 1
ATOM 739 C C . PRO A 1 96 ? -1.614 -0.397 -8.294 1.00 79.62 96 PRO A C 1
ATOM 741 O O . PRO A 1 96 ? -2.530 0.414 -8.377 1.00 79.62 96 PRO A O 1
ATOM 744 N N . ASP A 1 97 ? -1.493 -1.437 -9.123 1.00 74.69 97 ASP A N 1
ATOM 745 C CA . ASP A 1 97 ? -2.308 -1.612 -10.336 1.00 74.69 97 ASP A CA 1
ATOM 746 C C . ASP A 1 97 ? -3.419 -2.663 -10.170 1.00 74.69 97 ASP A C 1
ATOM 748 O O . ASP A 1 97 ? -4.006 -3.133 -11.147 1.00 74.69 97 ASP A O 1
ATOM 752 N N . PHE A 1 98 ? -3.717 -3.077 -8.934 1.00 75.75 98 PHE A N 1
ATOM 753 C CA . PHE A 1 98 ? -4.736 -4.094 -8.702 1.00 75.75 98 PHE A CA 1
ATOM 754 C C . PHE A 1 98 ? -6.140 -3.480 -8.681 1.00 75.75 98 PHE A C 1
ATOM 756 O O . PHE A 1 98 ? -6.505 -2.711 -7.790 1.00 75.75 98 PHE A O 1
ATOM 763 N N . ALA A 1 99 ? -6.974 -3.867 -9.646 1.00 70.75 99 ALA A N 1
ATOM 764 C CA . ALA A 1 99 ? -8.358 -3.420 -9.722 1.00 70.75 99 ALA A CA 1
ATOM 765 C C . ALA A 1 99 ? -9.224 -4.082 -8.629 1.00 70.75 99 ALA A C 1
ATOM 767 O O . ALA A 1 99 ? -9.707 -5.205 -8.778 1.00 70.75 99 ALA A O 1
ATOM 768 N N . LEU A 1 100 ? -9.472 -3.357 -7.535 1.00 69.38 100 LEU A N 1
ATOM 769 C CA . LEU A 1 100 ? -10.374 -3.769 -6.446 1.00 69.38 100 LEU A CA 1
ATOM 770 C C . LEU A 1 100 ? -11.845 -3.383 -6.671 1.00 69.38 100 LEU A C 1
ATOM 772 O O . LEU A 1 100 ? -12.645 -3.496 -5.746 1.00 69.38 100 LEU A O 1
ATOM 776 N N . ASN A 1 101 ? -12.223 -2.913 -7.862 1.00 67.50 101 ASN A N 1
ATOM 777 C CA . ASN A 1 101 ? -13.488 -2.198 -8.095 1.00 67.50 101 ASN A CA 1
ATOM 778 C C . ASN A 1 101 ? -14.750 -2.944 -7.621 1.00 67.50 101 ASN A C 1
ATOM 780 O O . ASN A 1 101 ? -15.708 -2.303 -7.213 1.00 67.50 101 ASN A O 1
ATOM 784 N N . SER A 1 102 ? -14.756 -4.280 -7.624 1.00 65.38 102 SER A N 1
ATOM 785 C CA . SER A 1 102 ? -15.888 -5.082 -7.134 1.00 65.38 102 SER A CA 1
ATOM 786 C C . SER A 1 102 ? -15.930 -5.278 -5.612 1.00 65.38 102 SER A C 1
ATOM 788 O O . SER A 1 102 ? -16.974 -5.633 -5.076 1.00 65.38 102 SER A O 1
ATOM 790 N N . ARG A 1 103 ? -14.811 -5.078 -4.907 1.00 72.69 103 ARG A N 1
ATOM 791 C CA . ARG A 1 103 ? -14.666 -5.304 -3.455 1.00 72.69 103 ARG A CA 1
ATOM 792 C C . ARG A 1 103 ? -14.548 -4.014 -2.645 1.00 72.69 103 ARG A C 1
ATOM 794 O O . ARG A 1 103 ? -14.767 -4.028 -1.436 1.00 72.69 103 ARG A O 1
ATOM 801 N N . ARG A 1 104 ? -14.185 -2.910 -3.296 1.00 79.62 104 ARG A N 1
ATOM 802 C CA . ARG A 1 104 ? -13.966 -1.606 -2.669 1.00 79.62 104 ARG A CA 1
ATOM 803 C C . ARG A 1 104 ? -15.298 -0.890 -2.457 1.00 79.62 104 ARG A C 1
ATOM 805 O O . ARG A 1 104 ? -15.973 -0.529 -3.415 1.00 79.62 104 ARG A O 1
ATOM 812 N N . ALA A 1 105 ? -15.666 -0.672 -1.200 1.00 78.56 105 ALA A N 1
ATOM 813 C CA . ALA A 1 105 ? -16.797 0.183 -0.859 1.00 78.56 105 ALA A CA 1
ATOM 814 C C . ALA A 1 105 ? -16.404 1.665 -1.000 1.00 78.56 105 ALA A C 1
ATOM 816 O O . ALA A 1 105 ? -15.284 2.037 -0.651 1.00 78.56 105 ALA A O 1
ATOM 817 N N . SER A 1 106 ? -17.325 2.517 -1.465 1.00 83.88 106 SER A N 1
ATOM 818 C CA . SER A 1 106 ? -17.120 3.972 -1.404 1.00 83.88 106 SER A CA 1
ATOM 819 C C . SER A 1 106 ? -17.019 4.431 0.055 1.00 83.88 106 SER A C 1
ATOM 821 O O . SER A 1 106 ? -17.769 3.951 0.910 1.00 83.88 106 SER A O 1
ATOM 823 N N . LEU A 1 107 ? -16.096 5.357 0.336 1.00 88.81 107 LEU A N 1
ATOM 824 C CA . LEU A 1 107 ? -15.940 5.994 1.653 1.00 88.81 107 LEU A CA 1
ATOM 825 C C . LEU A 1 107 ? -16.683 7.337 1.762 1.00 88.81 107 LEU A C 1
ATOM 827 O O . LEU A 1 107 ? -16.648 7.993 2.810 1.00 88.81 107 LEU A O 1
ATOM 831 N N . GLU A 1 108 ? -17.339 7.758 0.682 1.00 86.88 108 GLU A N 1
ATOM 832 C CA . GLU A 1 108 ? -18.161 8.963 0.647 1.00 86.88 108 GLU A CA 1
ATOM 833 C C . GLU A 1 108 ? -19.356 8.819 1.598 1.00 86.88 108 GLU A C 1
ATOM 835 O O . GLU A 1 108 ? -19.959 7.750 1.702 1.00 86.88 108 GLU A O 1
ATOM 840 N N . GLY A 1 109 ? -19.647 9.870 2.367 1.00 86.75 109 GLY A N 1
ATOM 841 C CA . GLY A 1 109 ? -20.714 9.866 3.375 1.00 86.75 109 GLY A CA 1
ATOM 842 C C . GLY A 1 109 ? -20.475 8.978 4.607 1.00 86.75 109 GLY A C 1
ATOM 843 O O . GLY A 1 109 ? -21.244 9.069 5.557 1.00 86.75 109 GLY A O 1
ATOM 844 N N . LYS A 1 110 ? -19.416 8.154 4.639 1.00 90.44 110 LYS A N 1
ATOM 845 C CA . LYS A 1 110 ? -19.080 7.316 5.804 1.00 90.44 110 LYS A CA 1
ATOM 846 C C . LYS A 1 110 ? -18.386 8.114 6.902 1.00 90.44 110 LYS A C 1
ATOM 848 O O . LYS A 1 110 ? -17.484 8.903 6.618 1.00 90.44 110 LYS A O 1
ATOM 853 N N . SER A 1 111 ? -18.755 7.860 8.148 1.00 91.81 111 SER A N 1
ATOM 854 C CA . SER A 1 111 ? -18.040 8.338 9.333 1.00 91.81 111 SER A CA 1
ATOM 855 C C . SER A 1 111 ? -16.707 7.609 9.532 1.00 91.81 111 SER A C 1
ATOM 857 O O . SER A 1 111 ? -16.504 6.501 9.028 1.00 91.81 111 SER A O 1
ATOM 859 N N . ASP A 1 112 ? -15.810 8.195 10.325 1.00 90.62 112 ASP A N 1
ATOM 860 C CA . ASP A 1 112 ? -14.518 7.582 10.663 1.00 90.62 112 ASP A CA 1
ATOM 861 C C . ASP A 1 112 ? -14.694 6.219 11.350 1.00 90.62 112 ASP A C 1
ATOM 863 O O . ASP A 1 112 ? -13.948 5.279 11.076 1.00 90.62 112 ASP A O 1
ATOM 867 N N . GLN A 1 113 ? -15.740 6.070 12.170 1.00 93.19 113 GLN A N 1
ATOM 868 C CA . GLN A 1 113 ? -16.068 4.809 12.833 1.00 93.19 113 GLN A CA 1
ATOM 869 C C . GLN A 1 113 ? -16.485 3.724 11.831 1.00 93.19 113 GLN A C 1
ATOM 871 O O . GLN A 1 113 ? -16.039 2.581 11.931 1.00 93.19 113 GLN A O 1
ATOM 876 N N . GLU A 1 114 ? -17.316 4.059 10.842 1.00 93.75 114 GLU A N 1
ATOM 877 C CA . GLU A 1 114 ? -17.708 3.106 9.797 1.00 93.75 114 GLU A CA 1
ATOM 878 C C . GLU A 1 114 ? -16.513 2.691 8.935 1.00 93.75 114 GLU A C 1
ATOM 880 O O . GLU A 1 114 ? -16.392 1.525 8.560 1.00 93.75 114 GLU A O 1
ATOM 885 N N . ILE A 1 115 ? -15.607 3.626 8.647 1.00 93.19 115 ILE A N 1
ATOM 886 C CA . ILE A 1 115 ? -14.377 3.346 7.901 1.00 93.19 115 ILE A CA 1
ATOM 887 C C . ILE A 1 115 ? -13.450 2.437 8.719 1.00 93.19 115 ILE A C 1
ATOM 889 O O . ILE A 1 115 ? -12.921 1.461 8.182 1.00 93.19 115 ILE A O 1
ATOM 893 N N . ALA A 1 116 ? -13.316 2.679 10.025 1.00 92.62 116 ALA A N 1
ATOM 894 C CA . ALA A 1 116 ? -12.563 1.808 10.922 1.00 92.62 116 ALA A CA 1
ATOM 895 C C . ALA A 1 116 ? -13.128 0.376 10.940 1.00 92.62 116 ALA A C 1
ATOM 897 O O . ALA A 1 116 ? -12.360 -0.585 10.891 1.00 92.62 116 ALA A O 1
ATOM 898 N N . VAL A 1 117 ? -14.457 0.213 10.927 1.00 95.00 117 VAL A N 1
ATOM 899 C CA . VAL A 1 117 ? -15.106 -1.108 10.830 1.00 95.00 117 VAL A CA 1
ATOM 900 C C . VAL A 1 117 ? -14.784 -1.804 9.504 1.00 95.00 117 VAL A C 1
ATOM 902 O O . VAL A 1 117 ? -14.521 -3.008 9.498 1.00 95.00 117 VAL A O 1
ATOM 905 N N . LEU A 1 118 ? -14.757 -1.079 8.379 1.00 93.94 118 LEU A N 1
ATOM 906 C CA . LEU A 1 118 ? -14.358 -1.649 7.085 1.00 93.94 118 LEU A CA 1
ATOM 907 C C . LEU A 1 118 ? -12.909 -2.150 7.112 1.00 93.94 118 LEU A C 1
ATOM 909 O O . LEU A 1 118 ? -12.643 -3.276 6.687 1.00 93.94 118 LEU A O 1
ATOM 913 N N . ILE A 1 119 ? -11.999 -1.351 7.674 1.00 94.31 119 ILE A N 1
ATOM 914 C CA . ILE A 1 119 ? -10.590 -1.720 7.851 1.00 94.31 119 ILE A CA 1
ATOM 915 C C . ILE A 1 119 ? -10.468 -2.969 8.731 1.00 94.31 119 ILE A C 1
ATOM 917 O O . ILE A 1 119 ? -9.829 -3.944 8.337 1.00 94.31 119 ILE A O 1
ATOM 921 N N . GLN A 1 120 ? -11.116 -2.982 9.898 1.00 94.38 120 GLN A N 1
ATOM 922 C CA . GLN A 1 120 ? -11.081 -4.123 10.817 1.00 94.38 120 GLN A CA 1
ATOM 923 C C . GLN A 1 120 ? -11.662 -5.391 10.181 1.00 94.38 120 GLN A C 1
ATOM 925 O O . GLN A 1 120 ? -11.093 -6.470 10.333 1.00 94.38 120 GLN A O 1
ATOM 930 N N . SER A 1 121 ? -12.756 -5.271 9.426 1.00 94.88 121 SER A N 1
ATOM 931 C CA . SER A 1 121 ? -13.370 -6.388 8.700 1.00 94.88 121 SER A CA 1
ATOM 932 C C . SER A 1 121 ? -12.425 -6.972 7.647 1.00 94.88 121 SER A C 1
ATOM 934 O O . SER A 1 121 ? -12.290 -8.194 7.550 1.00 94.88 121 SER A O 1
ATOM 936 N N . ALA A 1 122 ? -11.725 -6.119 6.893 1.00 94.25 122 ALA A N 1
ATOM 937 C CA . ALA A 1 122 ? -10.726 -6.549 5.917 1.00 94.25 122 ALA A CA 1
ATOM 938 C C . ALA A 1 122 ? -9.533 -7.245 6.595 1.00 94.25 122 ALA A C 1
ATOM 940 O O . ALA A 1 122 ? -9.147 -8.341 6.186 1.00 94.25 122 ALA A O 1
ATOM 941 N N . LEU A 1 123 ? -9.012 -6.676 7.689 1.00 95.69 123 LEU A N 1
ATOM 942 C CA . LEU A 1 123 ? -7.930 -7.275 8.478 1.00 95.69 123 LEU A CA 1
ATOM 943 C C . LEU A 1 123 ? -8.322 -8.641 9.059 1.00 95.69 123 LEU A C 1
ATOM 945 O O . LEU A 1 123 ? -7.553 -9.597 8.946 1.00 95.69 123 LEU A O 1
ATOM 949 N N . ALA A 1 124 ? -9.528 -8.764 9.621 1.00 95.81 124 ALA A N 1
ATOM 950 C CA . ALA A 1 124 ? -10.042 -10.016 10.177 1.00 95.81 124 ALA A CA 1
ATOM 951 C C . ALA A 1 124 ? -10.185 -11.112 9.107 1.00 95.81 124 ALA A C 1
ATOM 953 O O . ALA A 1 124 ? -9.880 -12.278 9.359 1.00 95.81 124 ALA A O 1
ATOM 954 N N . LYS A 1 125 ? -10.586 -10.731 7.888 1.00 95.38 125 LYS A N 1
ATOM 955 C CA . LYS A 1 125 ? -10.660 -11.624 6.718 1.00 95.38 125 LYS A CA 1
ATOM 956 C C . LYS A 1 125 ? -9.304 -11.890 6.062 1.00 95.38 125 LYS A C 1
ATOM 958 O O . LYS A 1 125 ? -9.242 -12.673 5.118 1.00 95.38 125 LYS A O 1
ATOM 963 N N . LYS A 1 126 ? -8.233 -11.253 6.54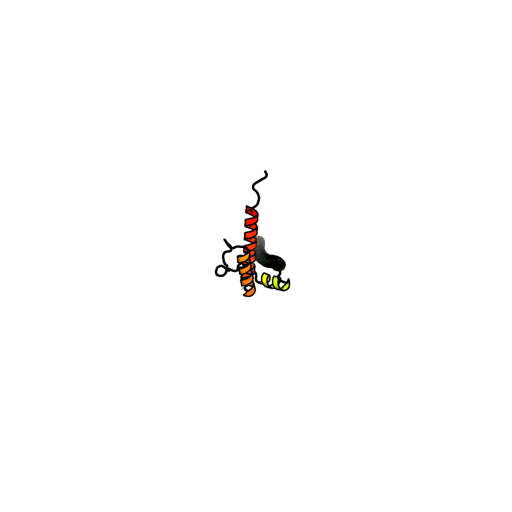7 1.00 95.69 126 LYS A N 1
ATOM 964 C CA . LYS A 1 126 ? -6.900 -11.246 5.928 1.00 95.69 126 LYS A CA 1
ATOM 965 C C . LYS A 1 126 ? -6.904 -10.729 4.485 1.00 95.69 126 LYS A C 1
ATOM 967 O O . LYS A 1 126 ? -6.009 -11.050 3.707 1.00 95.69 126 LYS A O 1
ATOM 972 N N . ASP A 1 127 ? -7.889 -9.905 4.133 1.00 93.75 127 ASP A N 1
ATOM 973 C CA . ASP A 1 127 ? -7.913 -9.175 2.867 1.00 93.75 127 ASP A CA 1
ATOM 974 C C . ASP A 1 127 ? -7.050 -7.915 3.014 1.00 93.75 127 ASP A C 1
ATOM 976 O O . ASP A 1 127 ? -7.533 -6.787 3.117 1.00 93.75 127 ASP A O 1
ATOM 980 N N . TYR A 1 128 ? -5.739 -8.132 3.134 1.00 95.00 128 TYR A N 1
ATOM 981 C CA . TYR A 1 128 ? -4.768 -7.077 3.426 1.00 95.00 128 TYR A CA 1
ATOM 982 C C . TYR A 1 128 ? -4.672 -6.041 2.310 1.00 95.00 128 TYR A C 1
ATOM 984 O O . TYR A 1 128 ? -4.480 -4.865 2.588 1.00 95.00 128 TYR A O 1
ATOM 992 N N . LEU A 1 129 ? -4.901 -6.457 1.064 1.00 92.69 129 LEU A N 1
ATOM 993 C CA . LEU A 1 129 ? -4.948 -5.546 -0.069 1.00 92.69 129 LEU A CA 1
ATOM 994 C C . LEU A 1 129 ? -6.144 -4.585 0.036 1.00 92.69 129 LEU A C 1
ATOM 996 O O . LEU A 1 129 ? -5.988 -3.383 -0.181 1.00 92.69 129 LEU A O 1
ATOM 1000 N N . LEU A 1 130 ? -7.326 -5.087 0.415 1.00 93.06 130 LEU A N 1
ATOM 1001 C CA . LEU A 1 130 ? -8.482 -4.231 0.687 1.00 93.06 130 LEU A CA 1
ATOM 1002 C C . LEU A 1 130 ? -8.247 -3.330 1.906 1.00 93.06 130 LEU A C 1
ATOM 1004 O O . LEU A 1 130 ? -8.642 -2.163 1.878 1.00 93.06 130 LEU A O 1
ATOM 1008 N N . ALA A 1 131 ? -7.600 -3.841 2.956 1.00 94.56 131 ALA A N 1
ATOM 1009 C CA . ALA A 1 131 ? -7.256 -3.053 4.137 1.00 94.56 131 ALA A CA 1
ATOM 1010 C C . ALA A 1 131 ? -6.320 -1.883 3.783 1.00 94.56 131 ALA A C 1
ATOM 1012 O O . ALA A 1 131 ? -6.633 -0.741 4.123 1.00 94.56 131 ALA A O 1
ATOM 1013 N N . ASP A 1 132 ? -5.229 -2.147 3.052 1.00 93.94 132 ASP A N 1
ATOM 1014 C CA . ASP A 1 132 ? -4.281 -1.129 2.576 1.00 93.94 132 ASP A CA 1
ATOM 1015 C C . ASP A 1 132 ? -4.991 -0.061 1.743 1.00 93.94 132 ASP A C 1
ATOM 1017 O O . ASP A 1 132 ? -4.831 1.136 1.986 1.00 93.94 132 ASP A O 1
ATOM 1021 N N . GLN A 1 133 ? -5.828 -0.479 0.790 1.00 91.25 133 GLN A N 1
ATOM 1022 C CA . GLN A 1 133 ? -6.539 0.464 -0.068 1.00 91.25 133 GLN A CA 1
ATOM 1023 C C . GLN A 1 133 ? -7.519 1.332 0.727 1.00 91.25 133 GLN A C 1
ATOM 1025 O O . GLN A 1 133 ? -7.566 2.545 0.528 1.00 91.25 133 GLN A O 1
ATOM 1030 N N . THR A 1 134 ? -8.269 0.726 1.649 1.00 92.81 134 THR A N 1
ATOM 1031 C CA . THR A 1 134 ? -9.228 1.449 2.495 1.00 92.81 134 THR A CA 1
ATOM 1032 C C . THR A 1 134 ? -8.511 2.480 3.369 1.00 92.81 134 THR A C 1
ATOM 1034 O O . THR A 1 134 ? -8.996 3.602 3.513 1.00 92.81 134 THR A O 1
ATOM 1037 N N . LEU A 1 135 ? -7.331 2.144 3.904 1.00 93.81 135 LEU A N 1
ATOM 1038 C CA . LEU A 1 135 ? -6.510 3.076 4.675 1.00 93.81 135 LEU A CA 1
ATOM 1039 C C . LEU A 1 135 ? -5.989 4.239 3.816 1.00 93.81 135 LEU A C 1
ATOM 1041 O O . LEU A 1 135 ? -6.072 5.392 4.238 1.00 93.81 135 LEU A O 1
ATOM 1045 N N . ILE A 1 136 ? -5.493 3.963 2.606 1.00 91.62 136 ILE A N 1
ATOM 1046 C CA . ILE A 1 136 ? -5.034 5.002 1.667 1.00 91.62 136 ILE A CA 1
ATOM 1047 C C . ILE A 1 136 ? -6.174 5.968 1.335 1.00 91.62 136 ILE A C 1
ATOM 1049 O O . ILE A 1 136 ? -5.987 7.184 1.317 1.00 91.62 136 ILE A O 1
ATOM 1053 N N . ASP A 1 137 ? -7.364 5.435 1.080 1.00 90.75 137 ASP A N 1
ATOM 1054 C CA . ASP A 1 137 ? -8.536 6.235 0.738 1.00 90.75 137 ASP A CA 1
ATOM 1055 C C . ASP A 1 137 ? -8.999 7.099 1.904 1.00 90.75 137 ASP A C 1
ATOM 1057 O O . ASP A 1 137 ? -9.329 8.270 1.716 1.00 90.75 137 ASP A O 1
ATOM 1061 N N . TYR A 1 138 ? -8.971 6.543 3.114 1.00 92.00 138 TYR A N 1
ATOM 1062 C CA . TYR A 1 138 ? -9.244 7.283 4.336 1.00 92.00 138 TYR A CA 1
ATOM 1063 C C . TYR A 1 138 ? -8.262 8.446 4.522 1.00 92.00 138 TYR A C 1
ATOM 1065 O O . TYR A 1 138 ? -8.685 9.579 4.738 1.00 92.00 138 TYR A O 1
ATOM 1073 N N . GLN A 1 139 ? -6.959 8.202 4.359 1.00 90.56 139 GLN A N 1
ATOM 1074 C CA . GLN A 1 139 ? -5.944 9.256 4.448 1.00 90.56 139 GLN A CA 1
ATOM 1075 C C . GLN A 1 139 ? -6.137 10.333 3.374 1.00 90.56 139 GLN A C 1
ATOM 1077 O O . GLN A 1 139 ? -6.025 11.521 3.667 1.00 90.56 139 GLN A O 1
ATOM 1082 N N . ARG A 1 140 ? -6.484 9.948 2.140 1.00 89.00 140 ARG A N 1
ATOM 1083 C CA . ARG A 1 140 ? -6.808 10.905 1.069 1.00 89.00 140 ARG A CA 1
ATOM 1084 C C . ARG A 1 140 ? -8.024 11.759 1.412 1.00 89.00 140 ARG A C 1
ATOM 1086 O O . ARG A 1 140 ? -7.973 12.967 1.211 1.00 89.00 140 ARG A O 1
ATOM 1093 N N . LYS A 1 141 ? -9.080 11.150 1.956 1.00 86.56 141 LYS A N 1
ATOM 1094 C CA . LYS A 1 141 ? -10.272 11.865 2.429 1.00 86.56 141 LYS A CA 1
ATOM 1095 C C . LYS A 1 141 ? -9.917 12.873 3.524 1.00 86.56 141 LYS A C 1
ATOM 1097 O O . LYS A 1 141 ? -10.342 14.018 3.444 1.00 86.56 141 LYS A O 1
ATOM 1102 N N . GLN A 1 142 ? -9.100 12.479 4.501 1.00 85.94 142 GLN A N 1
ATOM 1103 C CA . GLN A 1 142 ? -8.653 13.374 5.575 1.00 85.94 142 GLN A CA 1
ATOM 1104 C C . GLN A 1 142 ? -7.826 14.558 5.044 1.00 85.94 142 GLN A C 1
ATOM 1106 O O . GLN A 1 142 ? -8.002 15.687 5.493 1.00 85.94 142 GLN A O 1
ATOM 1111 N N . LEU A 1 143 ? -6.969 14.331 4.042 1.00 83.94 143 LEU A N 1
ATOM 1112 C CA . LEU A 1 143 ? -6.199 15.404 3.400 1.00 83.94 143 LEU A CA 1
ATOM 1113 C C . LEU A 1 143 ? -7.087 16.388 2.622 1.00 83.94 143 LEU A C 1
ATOM 1115 O O . LEU A 1 143 ? -6.824 17.588 2.660 1.00 83.94 143 LEU A O 1
ATOM 1119 N N . GLN A 1 144 ? -8.129 15.894 1.946 1.00 79.06 144 GLN A N 1
ATOM 1120 C CA . GLN A 1 144 ? -9.107 16.731 1.235 1.00 79.06 144 GLN A CA 1
ATOM 1121 C C . GLN A 1 144 ? -9.931 17.579 2.214 1.00 79.06 144 GLN A C 1
ATOM 1123 O O . GLN A 1 144 ? -10.034 18.788 2.049 1.00 79.06 144 GLN A O 1
ATOM 1128 N N . LEU A 1 145 ? -10.413 16.979 3.306 1.00 60.72 145 LEU A N 1
ATOM 1129 C CA . LEU A 1 145 ? -11.130 17.710 4.358 1.00 60.72 145 LEU A CA 1
ATOM 1130 C C . LEU A 1 145 ? -10.251 18.774 5.034 1.00 60.72 145 LEU A C 1
ATOM 1132 O O . LEU A 1 145 ? -10.732 19.857 5.348 1.00 60.72 145 LEU A O 1
ATOM 1136 N N . GLY A 1 146 ? -8.955 18.500 5.212 1.00 58.66 146 GLY A N 1
ATOM 1137 C CA . GLY A 1 146 ? -8.000 19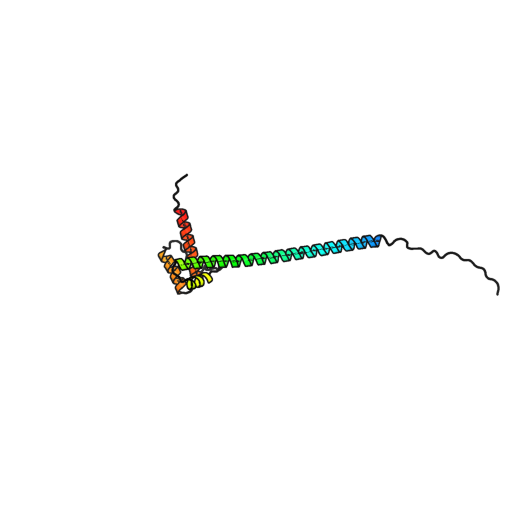.467 5.758 1.00 58.66 146 GLY A CA 1
ATOM 1138 C C . GLY A 1 146 ? -7.681 20.644 4.827 1.00 58.66 146 GLY A C 1
ATOM 1139 O O . GLY A 1 146 ? -7.212 21.676 5.307 1.00 58.66 146 GLY A O 1
ATOM 1140 N N . THR A 1 147 ? -7.937 20.517 3.518 1.00 55.12 147 THR A N 1
ATOM 1141 C CA . THR A 1 147 ? -7.744 21.610 2.547 1.00 55.12 147 THR A CA 1
ATOM 1142 C C . THR A 1 147 ? -8.944 22.556 2.499 1.00 55.12 147 THR A C 1
ATOM 1144 O O . THR A 1 147 ? -8.744 23.759 2.353 1.00 55.12 147 THR A O 1
ATOM 1147 N N . ASP A 1 148 ? -10.155 22.046 2.730 1.00 51.12 148 ASP A N 1
ATOM 1148 C CA . ASP A 1 148 ? -11.390 22.845 2.774 1.00 51.12 148 ASP A CA 1
ATOM 1149 C C . ASP A 1 148 ? -11.578 23.610 4.101 1.00 51.12 148 ASP A C 1
ATOM 1151 O O . ASP A 1 148 ? -12.398 24.521 4.193 1.00 51.12 148 ASP A O 1
ATOM 1155 N N . THR A 1 149 ? -10.814 23.266 5.145 1.00 47.84 149 THR A N 1
ATOM 1156 C CA . THR A 1 149 ? -10.846 23.948 6.455 1.00 47.84 149 THR A CA 1
ATOM 1157 C C . THR A 1 149 ? -9.790 25.041 6.630 1.00 47.84 149 THR A C 1
ATOM 1159 O O . THR A 1 149 ? -9.683 25.608 7.720 1.00 47.84 149 THR A O 1
ATOM 1162 N N . ALA A 1 150 ? -8.987 25.348 5.606 1.00 45.25 150 ALA A N 1
ATOM 1163 C CA . ALA A 1 150 ? -8.122 26.522 5.664 1.00 45.25 150 ALA A CA 1
ATOM 1164 C C . ALA A 1 150 ? -9.017 27.777 5.702 1.00 45.25 150 ALA A C 1
ATOM 1166 O O . ALA A 1 150 ? -9.820 27.958 4.787 1.00 45.25 150 ALA A O 1
ATOM 1167 N N . PRO A 1 151 ? -8.943 28.631 6.741 1.00 46.50 151 PRO A N 1
ATOM 1168 C CA . PRO A 1 151 ? -9.744 29.841 6.761 1.00 46.50 151 PRO A CA 1
ATOM 1169 C C . PRO A 1 151 ? -9.311 30.723 5.590 1.00 46.50 151 PRO A C 1
ATOM 1171 O O . PRO A 1 151 ? -8.155 31.145 5.512 1.00 46.50 151 PRO A O 1
ATOM 1174 N N . ASP A 1 152 ? -10.255 31.014 4.697 1.00 55.31 152 ASP A N 1
ATOM 1175 C CA . ASP A 1 152 ? -10.177 32.151 3.787 1.00 55.31 152 ASP A CA 1
ATOM 1176 C C . ASP A 1 152 ? -10.010 33.416 4.635 1.00 55.31 152 ASP A C 1
ATOM 1178 O O . ASP A 1 152 ? -10.971 34.001 5.136 1.00 55.31 152 ASP A O 1
ATOM 1182 N N . GLY A 1 153 ? -8.764 33.809 4.879 1.00 50.94 153 GLY A N 1
ATOM 1183 C CA . GLY A 1 153 ? -8.488 34.965 5.715 1.00 50.94 153 GLY A CA 1
ATOM 1184 C C . GLY A 1 153 ? -7.042 35.057 6.161 1.00 50.94 153 GLY A C 1
ATOM 1185 O O . GLY A 1 153 ? -6.735 34.751 7.306 1.00 50.94 153 GLY A O 1
ATOM 1186 N N . GLN A 1 154 ? -6.172 35.523 5.264 1.00 44.62 154 GLN A N 1
ATOM 1187 C CA . GLN A 1 154 ? -5.423 36.777 5.442 1.00 44.62 154 GLN A CA 1
ATOM 1188 C C . GLN A 1 154 ? -4.462 36.972 4.259 1.00 44.62 154 GLN A C 1
ATOM 1190 O O . GLN A 1 154 ? -3.400 36.356 4.171 1.00 44.62 154 GLN A O 1
ATOM 1195 N N . ARG A 1 155 ? -4.871 37.848 3.341 1.00 42.09 155 ARG A N 1
ATOM 1196 C CA . ARG A 1 155 ? -3.981 38.655 2.508 1.00 42.09 155 ARG A CA 1
ATOM 1197 C C . ARG A 1 155 ? -4.142 40.103 2.933 1.00 42.09 155 ARG A C 1
ATOM 1199 O O . ARG A 1 155 ? -5.290 40.459 3.281 1.00 42.09 155 ARG A O 1
#

Foldseek 3Di:
DDDDDDDDDDDPPPDPPDDPPVVVVVVVVVVVVVVVVVVVVVVVVVVVVVVVVVVVVVVVVVVVVLVVQLVVQLVVVVVVPDDSVLSSLLSVPEDPPDPCPVPADDCPPPDPVVLVVQLVVCVVVVVSHNNSVSVVVVVVVVVVVVVVPPDPDDD

pLDDT: mean 77.63, std 18.3, range [34.5, 97.75]

Sequence (155 aa):
MKKLAFACLLIALAAPVLHAQDSSEKAMTSRSQQNIQQNLNRQRQQTYNSLSRGDRQVSINAVVNLNKLRDKLAEAWQTLGLSPQAARTVAGAYQPDFALNSRRASLEGKSDQEIAVLIQSALAKKDYLLADQTLIDYQRKQLQLGTDTAPDGQR